Protein AF-A0A9J7EV57-F1 (afdb_monomer)

Secondary structure (DSSP, 8-state):
-------------------------------EESSTT---BTTT----EEPPP-TTTSHHHHHHHHHHHHHHH-TT----TTEEEEGGGSTTSS--SSTTSGGGS--PPPPPSSS---EEEEEETTTTEEEEEE--

Structure (mmCIF, N/CA/C/O backbone):
data_AF-A0A9J7EV57-F1
#
_entry.id   AF-A0A9J7EV57-F1
#
loop_
_atom_site.group_PDB
_atom_site.id
_atom_site.type_symbol
_atom_site.label_atom_id
_atom_site.label_alt_id
_atom_site.label_comp_id
_atom_site.label_asym_id
_atom_site.label_entity_id
_atom_site.label_seq_id
_atom_site.pdbx_PDB_ins_code
_atom_site.Cartn_x
_atom_site.Cartn_y
_atom_site.Cartn_z
_atom_site.occupancy
_atom_site.B_iso_or_equiv
_atom_site.auth_seq_id
_atom_site.auth_comp_id
_atom_site.auth_asym_id
_atom_site.auth_atom_id
_atom_site.pdbx_PDB_model_num
ATOM 1 N N . MET A 1 1 ? 11.103 38.550 50.008 1.00 39.66 1 MET A N 1
ATOM 2 C CA . MET A 1 1 ? 10.654 38.013 48.705 1.00 39.66 1 MET A CA 1
ATOM 3 C C . MET A 1 1 ? 11.639 36.935 48.278 1.00 39.66 1 MET A C 1
ATOM 5 O O . MET A 1 1 ? 12.836 37.160 48.377 1.00 39.66 1 MET A O 1
ATOM 9 N N . LYS A 1 2 ? 11.129 35.750 47.922 1.00 35.19 2 LYS A N 1
ATOM 10 C CA . LYS A 1 2 ? 11.888 34.605 47.380 1.00 35.19 2 LYS A CA 1
ATOM 11 C C . LYS A 1 2 ? 12.392 35.003 45.978 1.00 35.19 2 LYS A C 1
ATOM 13 O O . LYS A 1 2 ? 11.735 35.806 45.328 1.00 35.19 2 LYS A O 1
ATOM 18 N N . ILE A 1 3 ? 13.543 34.546 45.495 1.00 33.28 3 ILE A N 1
ATOM 19 C CA . ILE A 1 3 ? 13.687 33.265 44.789 1.00 33.28 3 ILE A CA 1
ATOM 20 C C . ILE A 1 3 ? 15.186 32.917 44.736 1.00 33.28 3 ILE A C 1
ATOM 22 O O . ILE A 1 3 ? 15.982 33.637 44.141 1.00 33.28 3 ILE A O 1
ATOM 26 N N . THR A 1 4 ? 15.560 31.788 45.333 1.00 36.38 4 THR A N 1
ATOM 27 C CA . THR A 1 4 ? 16.830 31.090 45.110 1.00 36.38 4 THR A CA 1
ATOM 28 C C . THR A 1 4 ? 16.671 30.174 43.897 1.00 36.38 4 THR A C 1
ATOM 30 O O . THR A 1 4 ? 15.813 29.294 43.900 1.00 36.38 4 THR A O 1
ATOM 33 N N . GLN A 1 5 ? 17.487 30.361 42.857 1.00 41.47 5 GLN A N 1
ATOM 34 C CA . GLN A 1 5 ? 17.562 29.433 41.724 1.00 41.47 5 GLN A CA 1
ATOM 35 C C . GLN A 1 5 ? 18.800 28.553 41.876 1.00 41.47 5 GLN A C 1
ATOM 37 O O . GLN A 1 5 ? 19.922 28.960 41.589 1.00 41.47 5 GLN A O 1
ATOM 42 N N . THR A 1 6 ? 18.594 27.332 42.361 1.00 37.62 6 THR A N 1
ATOM 43 C CA . THR A 1 6 ? 19.612 26.281 42.360 1.00 37.62 6 THR A CA 1
ATOM 44 C C . THR A 1 6 ? 19.454 25.479 41.071 1.00 37.62 6 THR A C 1
ATOM 46 O O . THR A 1 6 ? 18.519 24.687 40.944 1.00 37.62 6 THR A O 1
ATOM 49 N N . LEU A 1 7 ? 20.350 25.678 40.103 1.00 43.91 7 LEU A N 1
ATOM 50 C CA . LEU A 1 7 ? 20.439 24.804 38.934 1.00 43.91 7 LEU A CA 1
ATOM 51 C C . LEU A 1 7 ? 21.080 23.483 39.370 1.00 43.91 7 LEU A C 1
ATOM 53 O O . LEU A 1 7 ? 22.257 23.417 39.718 1.00 43.91 7 LEU A O 1
ATOM 57 N N . LYS A 1 8 ? 20.261 22.431 39.419 1.00 43.25 8 LYS A N 1
ATOM 58 C CA . LYS A 1 8 ? 20.688 21.076 39.763 1.00 43.25 8 LYS A CA 1
ATOM 59 C C . LYS A 1 8 ? 21.400 20.452 38.566 1.00 43.25 8 LYS A C 1
ATOM 61 O O . LYS A 1 8 ? 20.792 20.194 37.530 1.00 43.25 8 LYS A O 1
ATOM 66 N N . ASN A 1 9 ? 22.687 20.189 38.759 1.00 39.84 9 ASN A N 1
ATOM 67 C CA . ASN A 1 9 ? 23.516 19.341 37.914 1.00 39.84 9 ASN A CA 1
ATOM 68 C C . ASN A 1 9 ? 22.894 17.942 37.799 1.00 39.84 9 ASN A C 1
ATOM 70 O O . ASN A 1 9 ? 22.858 17.195 38.776 1.00 39.84 9 ASN A O 1
ATOM 74 N N . PHE A 1 10 ? 22.447 17.567 36.602 1.00 44.97 10 PHE A N 1
ATOM 75 C CA . PHE A 1 10 ? 22.071 16.189 36.298 1.00 44.97 10 PHE A CA 1
ATOM 76 C C . PHE A 1 10 ? 23.260 15.462 35.676 1.00 44.97 10 PHE A C 1
ATOM 78 O O . PHE A 1 10 ? 23.619 15.676 34.518 1.00 44.97 10 PHE A O 1
ATOM 85 N N . ASN A 1 11 ? 23.886 14.604 36.479 1.00 47.31 11 ASN A N 1
ATOM 86 C CA . ASN A 1 11 ? 24.989 13.755 36.057 1.00 47.31 11 ASN A CA 1
ATOM 87 C C . ASN A 1 11 ? 24.433 12.465 35.427 1.00 47.31 11 ASN A C 1
ATOM 89 O O . ASN A 1 11 ? 23.676 11.720 36.054 1.00 47.31 11 ASN A O 1
ATOM 93 N N . LYS A 1 12 ? 24.774 12.236 34.154 1.00 50.81 12 LYS A N 1
ATOM 94 C CA . LYS A 1 12 ? 24.385 11.062 33.362 1.00 50.81 12 LYS A CA 1
ATOM 95 C C . LYS A 1 12 ? 25.070 9.804 33.910 1.00 50.81 12 LYS A C 1
ATOM 97 O O . LYS A 1 12 ? 26.274 9.811 34.128 1.00 50.81 12 LYS A O 1
ATOM 102 N N . LYS A 1 13 ? 24.310 8.701 33.938 1.00 45.75 13 LYS A N 1
ATOM 103 C CA . LYS A 1 13 ? 24.707 7.302 34.218 1.00 45.75 13 LYS A CA 1
ATOM 104 C C . LYS A 1 13 ? 24.802 6.924 35.699 1.00 45.75 13 LYS A C 1
ATOM 106 O O . LYS A 1 13 ? 25.889 6.992 36.253 1.00 45.75 13 LYS A O 1
ATOM 111 N N . ARG A 1 14 ? 23.723 6.358 36.269 1.00 47.12 14 ARG A N 1
ATOM 112 C CA . ARG A 1 14 ? 23.797 5.187 37.178 1.00 47.12 14 ARG A CA 1
ATOM 113 C C . ARG A 1 14 ? 22.418 4.655 37.592 1.00 47.12 14 ARG A C 1
ATOM 115 O O . ARG A 1 14 ? 21.999 4.897 38.710 1.00 47.12 14 ARG A O 1
ATOM 122 N N . VAL A 1 15 ? 21.748 3.856 36.764 1.0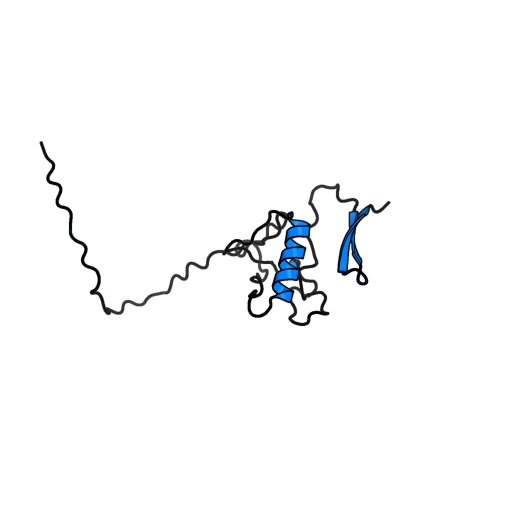0 41.22 15 VAL A N 1
ATOM 123 C CA . VAL A 1 15 ? 20.811 2.852 37.306 1.00 41.22 15 VAL A CA 1
ATOM 124 C C . VAL A 1 15 ? 20.895 1.599 36.440 1.00 41.22 15 VAL A C 1
ATOM 126 O O . VAL A 1 15 ? 20.246 1.486 35.408 1.00 41.22 15 VAL A O 1
ATOM 129 N N . ARG A 1 16 ? 21.766 0.667 36.842 1.00 41.62 16 ARG A N 1
ATOM 130 C CA . ARG A 1 16 ? 21.626 -0.744 36.484 1.00 41.62 16 ARG A CA 1
ATOM 131 C C . ARG A 1 16 ? 20.730 -1.371 37.551 1.00 41.62 16 ARG A C 1
ATOM 133 O O . ARG A 1 16 ? 21.129 -1.425 38.706 1.00 41.62 16 ARG A O 1
ATOM 140 N N . GLN A 1 17 ? 19.577 -1.857 37.104 1.00 50.47 17 GLN A N 1
ATOM 141 C CA . GLN A 1 17 ? 18.956 -3.102 37.551 1.00 50.47 17 GLN A CA 1
ATOM 142 C C . GLN A 1 17 ? 18.400 -3.162 38.982 1.00 50.47 17 GLN A C 1
ATOM 144 O O . GLN A 1 17 ? 19.053 -3.630 39.909 1.00 50.47 17 GLN A O 1
ATOM 149 N N . LEU A 1 18 ? 17.107 -2.856 39.094 1.00 47.66 18 LEU A N 1
ATOM 150 C CA . LEU A 1 18 ? 16.195 -3.595 39.965 1.00 47.66 18 LEU A CA 1
ATOM 151 C C . LEU A 1 18 ? 15.037 -4.083 39.089 1.00 47.66 18 LEU A C 1
ATOM 153 O O . LEU A 1 18 ? 14.357 -3.285 38.453 1.00 47.66 18 LEU A O 1
ATOM 157 N N . ARG A 1 19 ? 14.899 -5.410 38.994 1.00 56.50 19 ARG A N 1
ATOM 158 C CA . ARG A 1 19 ? 13.826 -6.103 38.275 1.00 56.50 19 ARG A CA 1
ATOM 159 C C . ARG A 1 19 ? 12.497 -5.801 38.967 1.00 56.50 19 ARG A C 1
ATOM 161 O O . ARG A 1 19 ? 12.253 -6.310 40.056 1.00 56.50 19 ARG A O 1
ATOM 168 N N . LEU A 1 20 ? 11.655 -5.018 38.311 1.00 44.72 20 LEU A N 1
ATOM 169 C CA . LEU A 1 20 ? 10.204 -5.092 38.435 1.00 44.72 20 LEU A CA 1
ATOM 170 C C . LEU A 1 20 ? 9.715 -5.651 37.101 1.00 44.72 20 LEU A C 1
ATOM 172 O O . LEU A 1 20 ? 10.300 -5.350 36.064 1.00 44.72 20 LEU A O 1
ATOM 176 N N . SER A 1 21 ? 8.738 -6.546 37.147 1.00 47.88 21 SER A N 1
ATOM 177 C CA . SER A 1 21 ? 8.087 -7.129 35.978 1.00 47.88 21 SER A CA 1
ATOM 178 C C . SER A 1 21 ? 7.575 -6.015 35.066 1.00 47.88 21 SER A C 1
ATOM 180 O O . SER A 1 21 ? 6.522 -5.436 35.314 1.00 47.88 21 SER A O 1
ATOM 182 N N . GLU A 1 22 ? 8.364 -5.692 34.043 1.00 54.97 22 GLU A N 1
ATOM 183 C CA . GLU A 1 22 ? 7.961 -4.878 32.907 1.00 54.97 22 GLU A CA 1
ATOM 184 C C . GLU A 1 22 ? 6.932 -5.700 32.132 1.00 54.97 22 GLU A C 1
ATOM 186 O O . GLU A 1 22 ? 7.263 -6.463 31.224 1.00 54.97 22 GLU A O 1
ATOM 191 N N . GLU A 1 23 ? 5.665 -5.583 32.521 1.00 53.12 23 GLU A N 1
ATOM 192 C CA . GLU A 1 23 ? 4.589 -5.723 31.552 1.00 53.12 23 GLU A CA 1
ATOM 193 C C . GLU A 1 23 ? 4.884 -4.672 30.489 1.00 53.12 23 GLU A C 1
ATOM 195 O O . GLU A 1 23 ? 4.749 -3.469 30.710 1.00 53.12 23 GLU A O 1
ATOM 200 N N . SER A 1 24 ? 5.454 -5.126 29.374 1.00 42.69 24 SER A N 1
ATOM 201 C CA . SER A 1 24 ? 5.769 -4.259 28.261 1.00 42.69 24 SER A CA 1
ATOM 202 C C . SER A 1 24 ? 4.443 -3.749 27.715 1.00 42.69 24 SER A C 1
ATOM 204 O O . SER A 1 24 ? 3.826 -4.391 26.860 1.00 42.69 24 SER A O 1
ATOM 206 N N . GLU A 1 25 ? 4.009 -2.584 28.184 1.00 55.22 25 GLU A N 1
ATOM 207 C CA . GLU A 1 25 ? 3.125 -1.707 27.433 1.00 55.22 25 GLU A CA 1
ATOM 208 C C . GLU A 1 25 ? 3.895 -1.295 26.175 1.00 55.22 25 GLU A C 1
ATOM 210 O O . GLU A 1 25 ? 4.447 -0.203 26.037 1.00 55.22 25 GLU A O 1
ATOM 215 N N . THR A 1 26 ? 3.985 -2.237 25.235 1.00 46.28 26 THR A N 1
ATOM 216 C CA . THR A 1 26 ? 4.144 -1.915 23.833 1.00 46.28 26 THR A CA 1
ATOM 217 C C . THR A 1 26 ? 2.961 -1.018 23.531 1.00 46.28 26 THR A C 1
ATOM 219 O O . THR A 1 26 ? 1.833 -1.483 23.406 1.00 46.28 26 THR A O 1
ATOM 222 N N . THR A 1 27 ? 3.191 0.290 23.503 1.00 49.09 27 THR A N 1
ATOM 223 C CA . THR A 1 27 ? 2.258 1.236 22.905 1.00 49.09 27 THR A CA 1
ATOM 224 C C . THR A 1 27 ? 2.201 0.849 21.434 1.00 49.09 27 THR A C 1
ATOM 226 O O . THR A 1 27 ? 2.998 1.297 20.612 1.00 49.09 27 THR A O 1
ATOM 229 N N . GLN A 1 28 ? 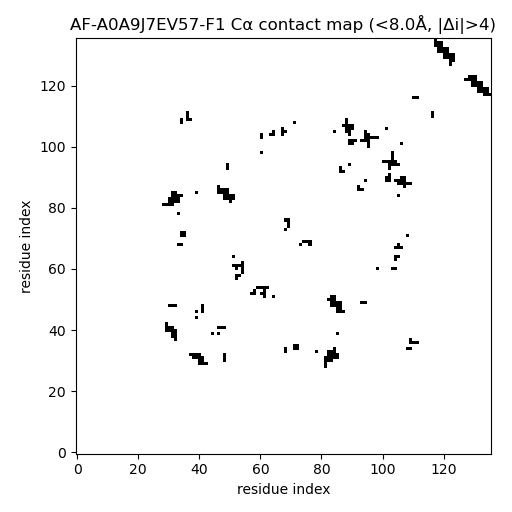1.344 -0.125 21.124 1.00 58.84 28 GLN A N 1
ATOM 230 C CA . GLN A 1 28 ? 1.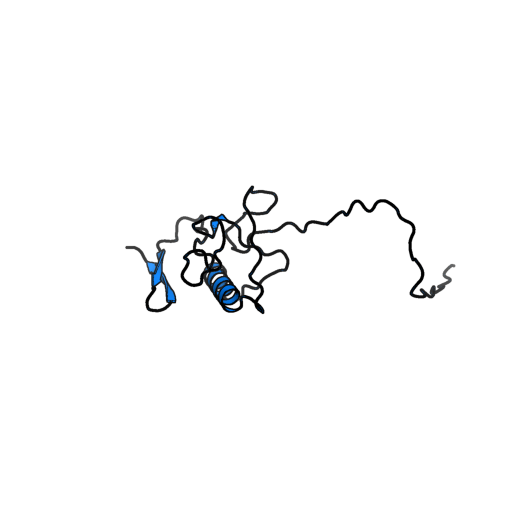073 -0.569 19.773 1.00 58.84 28 GLN A CA 1
ATOM 231 C C . GLN A 1 28 ? 0.462 0.636 19.081 1.00 58.84 28 GLN A C 1
ATOM 233 O O . GLN A 1 28 ? -0.696 0.975 19.292 1.00 58.84 28 GLN A O 1
ATOM 238 N N . GLN A 1 29 ? 1.296 1.363 18.344 1.00 66.88 29 GLN A N 1
ATOM 239 C CA . GLN A 1 29 ? 0.856 2.540 17.628 1.00 66.88 29 GLN A CA 1
ATOM 240 C C . GLN A 1 29 ? -0.139 2.080 16.560 1.00 66.88 29 GLN A C 1
ATOM 242 O O . GLN A 1 29 ? 0.245 1.387 15.610 1.00 66.88 29 GLN A O 1
ATOM 247 N N . GLU A 1 30 ? -1.409 2.423 16.774 1.00 85.12 30 GLU A N 1
ATOM 248 C CA . GLU A 1 30 ? -2.535 1.972 15.960 1.00 85.12 30 GLU A CA 1
ATOM 249 C C . GLU A 1 30 ? -2.272 2.261 14.481 1.00 85.12 30 GLU A C 1
ATOM 251 O O . GLU A 1 30 ? -1.959 3.388 14.084 1.00 85.12 30 GLU A O 1
ATOM 256 N N . GLN A 1 31 ? -2.349 1.216 13.657 1.00 90.25 31 GLN A N 1
ATOM 257 C CA . GLN A 1 31 ? -2.159 1.349 12.217 1.00 90.25 31 GLN A CA 1
ATOM 258 C C . GLN A 1 31 ? -3.432 1.918 11.577 1.00 90.25 31 GLN A C 1
ATOM 260 O O . GLN A 1 31 ? -4.548 1.508 11.908 1.00 90.25 31 GLN A O 1
ATOM 265 N N . SER A 1 32 ? -3.263 2.820 10.611 1.00 92.19 32 SER A N 1
ATOM 266 C CA . SER A 1 32 ? -4.354 3.296 9.759 1.00 92.19 32 SER A CA 1
ATOM 267 C C . SER A 1 32 ? -4.032 3.077 8.289 1.00 92.19 32 SER A C 1
ATOM 269 O O . SER A 1 32 ? -2.864 3.118 7.874 1.00 92.19 32 SER A O 1
ATOM 271 N N . CYS A 1 33 ? -5.074 2.836 7.488 1.00 94.12 33 CYS A N 1
ATOM 272 C CA . CYS A 1 33 ? -4.888 2.698 6.058 1.00 94.12 33 CYS A CA 1
ATOM 273 C C . CYS A 1 33 ? -4.393 4.017 5.450 1.00 94.12 33 CYS A C 1
ATOM 275 O O . CYS A 1 33 ? -4.850 5.104 5.801 1.00 94.12 33 CYS A O 1
ATOM 277 N N . CYS A 1 34 ? -3.421 3.933 4.545 1.00 93.44 34 CYS A N 1
ATOM 278 C CA . CYS A 1 34 ? -2.832 5.107 3.923 1.00 93.44 34 CYS A CA 1
ATOM 279 C C . CYS A 1 34 ? -3.643 5.684 2.760 1.00 93.44 34 CYS A C 1
ATOM 281 O O . CYS A 1 34 ? -3.333 6.799 2.342 1.00 93.44 34 CYS A O 1
ATOM 283 N N . PHE A 1 35 ? -4.627 4.964 2.216 1.00 91.62 35 PHE A N 1
ATOM 284 C CA . PHE A 1 35 ? -5.499 5.464 1.149 1.00 91.62 35 PHE A CA 1
ATOM 285 C C . PHE A 1 35 ? -6.503 6.477 1.710 1.00 91.62 35 PHE A C 1
ATOM 287 O O . PHE A 1 35 ? -7.206 6.173 2.666 1.00 91.62 35 PHE A O 1
ATOM 294 N N . VAL A 1 36 ? -6.580 7.676 1.120 1.00 86.38 36 VAL A N 1
ATOM 295 C CA . VAL A 1 36 ? -7.322 8.829 1.684 1.00 86.38 36 VAL A CA 1
ATOM 296 C C . VAL A 1 36 ? -8.816 8.549 1.878 1.00 86.38 36 VAL A C 1
ATOM 298 O O . VAL A 1 36 ? -9.401 9.036 2.841 1.00 86.38 36 VAL A O 1
ATOM 301 N N . PHE A 1 37 ? -9.423 7.739 1.010 1.00 85.31 37 PHE A N 1
ATOM 302 C CA . PHE A 1 37 ? -10.839 7.362 1.100 1.00 85.31 37 PHE A CA 1
ATOM 303 C C . PHE A 1 37 ? -11.073 5.999 1.762 1.00 85.31 37 PHE A C 1
ATOM 305 O O . PHE A 1 37 ? -12.195 5.503 1.776 1.00 85.31 37 PHE A O 1
ATOM 312 N N . CYS A 1 38 ? -10.027 5.387 2.318 1.00 90.06 38 CYS A N 1
ATOM 313 C CA . CYS A 1 38 ? -10.144 4.176 3.116 1.00 90.06 38 CYS A CA 1
ATOM 314 C C . CYS A 1 38 ? -10.151 4.551 4.599 1.00 90.06 38 CYS A C 1
ATOM 316 O O . CYS A 1 38 ? -9.159 5.036 5.139 1.00 90.06 38 CYS A O 1
ATOM 318 N N . THR A 1 39 ? -11.276 4.316 5.268 1.00 89.00 39 THR A N 1
ATOM 319 C CA . THR A 1 39 ? -11.453 4.627 6.692 1.00 89.00 39 THR A CA 1
ATOM 320 C C . THR A 1 39 ? -11.005 3.495 7.616 1.00 89.00 39 THR A C 1
ATOM 322 O O . THR A 1 39 ? -11.193 3.601 8.825 1.00 89.00 39 THR A O 1
ATOM 325 N N . ASN A 1 40 ? -10.428 2.415 7.079 1.00 92.88 40 ASN A N 1
ATOM 326 C CA . ASN A 1 40 ? -10.025 1.249 7.860 1.00 92.88 40 ASN A CA 1
ATOM 327 C C . ASN A 1 40 ? -8.833 1.577 8.771 1.00 92.88 40 ASN A C 1
ATOM 329 O O . ASN A 1 40 ? -7.785 2.072 8.339 1.00 92.88 40 ASN A O 1
ATOM 333 N N . THR A 1 41 ? -8.988 1.242 10.042 1.00 91.38 41 THR A N 1
ATOM 334 C CA . THR A 1 41 ? -7.987 1.316 11.101 1.00 91.38 41 THR A CA 1
ATOM 335 C C . THR A 1 41 ? -7.917 -0.025 11.817 1.00 91.38 41 THR A C 1
ATOM 337 O O . THR A 1 41 ? -8.839 -0.841 11.755 1.00 91.38 41 THR A O 1
ATOM 340 N N . GLN A 1 42 ? -6.822 -0.251 12.536 1.00 89.56 42 GLN A N 1
ATOM 341 C CA . GLN A 1 42 ? -6.657 -1.449 13.358 1.00 89.56 42 GLN A CA 1
ATOM 342 C C . GLN A 1 42 ? -7.720 -1.567 14.467 1.00 89.56 42 GLN A C 1
ATOM 344 O O . GLN A 1 42 ? -7.951 -2.651 14.987 1.00 89.56 42 GLN A O 1
ATOM 349 N N . THR A 1 43 ? -8.361 -0.455 14.832 1.00 89.69 43 THR A N 1
ATOM 350 C CA . THR A 1 43 ? -9.382 -0.386 15.884 1.00 89.69 43 THR A CA 1
ATOM 351 C C . THR A 1 43 ? -10.811 -0.554 15.380 1.00 89.69 43 THR A C 1
ATOM 353 O O . THR A 1 43 ? -11.682 -0.888 16.177 1.00 89.69 43 THR A O 1
ATOM 356 N N . ASN A 1 44 ? -11.079 -0.322 14.090 1.00 90.88 44 ASN A N 1
ATOM 357 C CA . ASN A 1 44 ? -12.434 -0.378 13.530 1.00 90.88 44 ASN A CA 1
ATOM 358 C C . ASN A 1 44 ? -12.657 -1.525 12.533 1.00 90.88 44 ASN A C 1
ATOM 360 O O . ASN A 1 44 ? -13.756 -1.642 11.993 1.00 90.88 44 ASN A O 1
ATOM 364 N N . SER A 1 45 ? -11.633 -2.341 12.267 1.00 90.12 45 SER A N 1
ATOM 365 C CA . SER A 1 45 ? -11.692 -3.427 11.291 1.00 90.12 45 SER A CA 1
ATOM 366 C C . SER A 1 45 ? -10.865 -4.633 11.736 1.00 90.12 45 SER A C 1
ATOM 368 O O . SER A 1 45 ? -9.781 -4.477 12.294 1.00 90.12 45 SER A O 1
ATOM 370 N N . ASP A 1 46 ? -11.334 -5.837 11.402 1.00 92.81 46 ASP A N 1
ATOM 371 C CA . ASP A 1 46 ? -10.606 -7.100 11.622 1.00 92.81 46 ASP A CA 1
ATOM 372 C C . ASP A 1 46 ? -9.593 -7.401 10.496 1.00 92.81 46 ASP A C 1
ATOM 374 O O . ASP A 1 46 ? -9.127 -8.530 10.312 1.00 92.81 46 ASP A O 1
ATOM 378 N N . LEU A 1 47 ? -9.266 -6.390 9.688 1.00 94.31 47 LEU A N 1
ATOM 379 C CA . LEU A 1 47 ? -8.387 -6.525 8.536 1.00 94.31 47 LEU A CA 1
ATOM 380 C C . LEU A 1 47 ? -6.921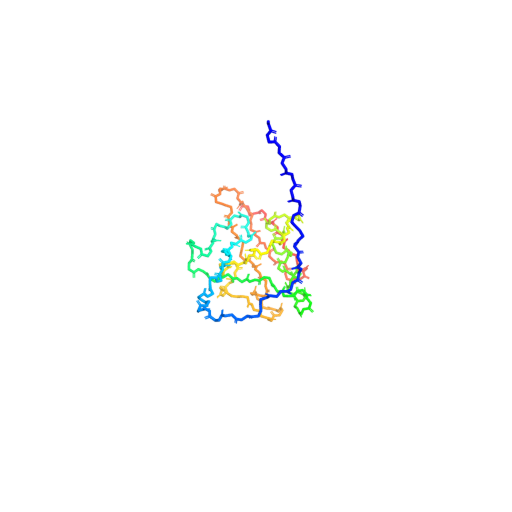 -6.580 8.959 1.00 94.31 47 LEU A C 1
ATOM 382 O O . LEU A 1 47 ? -6.477 -5.947 9.917 1.00 94.31 47 LEU A O 1
ATOM 386 N N . LYS A 1 48 ? -6.118 -7.287 8.162 1.00 95.62 48 LYS A N 1
ATOM 387 C CA . LYS A 1 48 ? -4.661 -7.224 8.288 1.00 95.62 48 LYS A CA 1
ATOM 388 C C . LYS A 1 48 ? -4.148 -5.913 7.703 1.00 95.62 48 LYS A C 1
ATOM 390 O O . LYS A 1 48 ? -4.591 -5.479 6.641 1.00 95.62 48 LYS A O 1
ATOM 395 N N . PHE A 1 49 ? -3.171 -5.322 8.381 1.00 95.25 49 PHE A N 1
ATOM 396 C CA . PHE A 1 49 ? -2.473 -4.121 7.936 1.00 95.25 49 PHE A CA 1
ATOM 397 C C . PHE A 1 49 ? -1.033 -4.475 7.580 1.00 95.25 49 PHE A C 1
ATOM 399 O O . PHE A 1 49 ? -0.270 -4.977 8.407 1.00 95.25 49 PHE A O 1
ATOM 406 N N . TYR A 1 50 ? -0.664 -4.208 6.334 1.00 95.56 50 TYR A N 1
ATOM 407 C CA . TYR A 1 50 ? 0.648 -4.501 5.785 1.00 95.56 50 TYR A CA 1
ATOM 408 C C . TYR A 1 50 ? 1.495 -3.236 5.755 1.00 95.56 50 TYR A C 1
ATOM 410 O O . TYR A 1 50 ? 1.104 -2.203 5.202 1.00 95.56 50 TYR A O 1
ATOM 418 N N . LYS A 1 51 ? 2.678 -3.322 6.363 1.00 93.75 51 LYS A N 1
ATOM 419 C CA . LYS A 1 51 ? 3.679 -2.260 6.289 1.00 93.75 51 LYS A CA 1
ATOM 420 C C . LYS A 1 51 ? 4.265 -2.203 4.887 1.00 93.75 51 LYS A C 1
ATOM 422 O O . LYS A 1 51 ? 4.301 -3.204 4.175 1.00 93.75 51 LYS A O 1
ATOM 427 N N . PHE A 1 52 ? 4.761 -1.027 4.530 1.00 93.38 52 PHE A N 1
ATOM 428 C CA . PHE A 1 52 ? 5.491 -0.855 3.284 1.00 93.38 52 PHE A CA 1
ATOM 429 C C . PHE A 1 52 ? 6.699 -1.799 3.201 1.00 93.38 52 PHE A C 1
ATOM 431 O O . PHE A 1 52 ? 7.369 -2.005 4.222 1.00 93.38 52 PHE A O 1
ATOM 438 N N . PRO A 1 53 ? 7.008 -2.313 1.996 1.00 93.56 53 PRO A N 1
ATOM 439 C CA . PRO A 1 53 ? 8.232 -3.060 1.750 1.00 93.56 53 PRO A CA 1
ATOM 440 C C . PRO A 1 53 ? 9.472 -2.239 2.122 1.00 93.56 53 PRO A C 1
ATOM 442 O O . PRO A 1 53 ? 9.490 -1.010 1.997 1.00 93.56 53 PRO A O 1
ATOM 445 N N . ASP A 1 54 ? 10.523 -2.918 2.580 1.00 90.69 54 ASP A N 1
ATOM 446 C CA . ASP A 1 54 ? 11.794 -2.268 2.895 1.00 90.69 54 ASP A CA 1
ATOM 447 C C . ASP A 1 54 ? 12.464 -1.840 1.588 1.00 90.69 54 ASP A C 1
ATOM 449 O O . ASP A 1 54 ? 12.921 -2.682 0.821 1.00 90.69 54 ASP A O 1
ATOM 453 N N . GLY A 1 55 ? 12.569 -0.533 1.340 1.00 88.50 55 GLY A N 1
ATOM 454 C CA . GLY A 1 55 ? 13.148 -0.008 0.102 1.00 88.50 55 GLY A CA 1
ATOM 455 C C . GLY A 1 55 ? 14.593 -0.447 -0.176 1.00 88.50 55 GLY A C 1
ATOM 456 O O . GLY A 1 55 ? 15.034 -0.354 -1.317 1.00 88.50 55 GLY A O 1
ATOM 457 N N . LYS A 1 56 ? 15.338 -0.944 0.824 1.00 89.31 56 LYS A N 1
ATOM 458 C CA . LYS A 1 56 ? 16.690 -1.494 0.616 1.00 89.31 56 LYS A CA 1
ATOM 459 C C . LYS A 1 56 ? 16.686 -2.944 0.139 1.00 89.31 56 LYS A C 1
ATOM 461 O O . LYS A 1 56 ? 17.631 -3.350 -0.528 1.00 89.31 56 LYS A O 1
ATOM 466 N N . LYS A 1 57 ? 15.681 -3.727 0.533 1.00 90.00 57 LYS A N 1
ATOM 467 C CA . LYS A 1 57 ? 15.585 -5.164 0.222 1.00 90.00 57 LYS A CA 1
ATOM 468 C C . LYS A 1 57 ? 14.653 -5.419 -0.954 1.00 90.00 57 LYS A C 1
ATOM 470 O O . LYS A 1 57 ? 14.987 -6.183 -1.847 1.00 90.00 57 LYS A O 1
ATOM 475 N N . ASP A 1 58 ? 13.533 -4.709 -0.964 1.00 91.00 58 ASP A N 1
ATOM 476 C CA . ASP A 1 58 ? 12.397 -4.888 -1.859 1.00 91.00 58 ASP A CA 1
ATOM 477 C C . ASP A 1 58 ? 12.109 -3.572 -2.606 1.00 91.00 58 ASP A C 1
ATOM 479 O O . ASP A 1 58 ? 10.972 -3.103 -2.679 1.00 91.00 58 ASP A O 1
ATOM 483 N N . GLY A 1 59 ? 13.163 -2.931 -3.128 1.00 93.56 59 GLY A N 1
ATOM 484 C CA . GLY A 1 59 ? 13.103 -1.584 -3.715 1.00 93.56 59 GLY A CA 1
ATO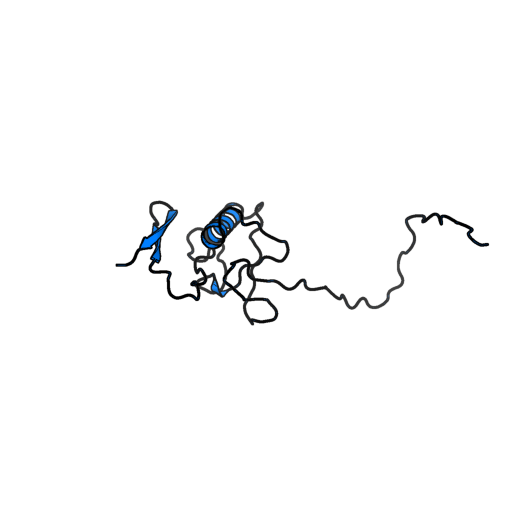M 485 C C . GLY A 1 59 ? 12.091 -1.443 -4.857 1.00 93.56 59 GLY A C 1
ATOM 486 O O . GLY A 1 59 ? 11.347 -0.459 -4.909 1.00 93.56 59 GLY A O 1
ATOM 487 N N . ASP A 1 60 ? 11.993 -2.454 -5.719 1.00 95.38 60 ASP A N 1
ATOM 488 C CA . ASP A 1 60 ? 11.023 -2.480 -6.818 1.00 95.38 60 ASP A CA 1
ATOM 489 C C . ASP A 1 60 ? 9.583 -2.538 -6.296 1.00 95.38 60 ASP A C 1
ATOM 491 O O . ASP A 1 60 ? 8.707 -1.810 -6.772 1.00 95.38 60 ASP A O 1
ATOM 495 N N . GLN A 1 61 ? 9.337 -3.359 -5.271 1.00 95.56 61 GLN A N 1
ATOM 496 C CA . GLN A 1 61 ? 8.021 -3.487 -4.657 1.00 95.56 61 GLN A CA 1
ATOM 497 C C . GLN A 1 61 ? 7.622 -2.191 -3.953 1.00 95.56 61 GLN A C 1
ATOM 499 O O . GLN A 1 61 ? 6.524 -1.679 -4.174 1.00 95.56 61 GLN A O 1
ATOM 504 N N . ALA A 1 62 ? 8.536 -1.622 -3.164 1.00 94.75 62 ALA A N 1
ATOM 505 C CA . ALA A 1 62 ? 8.337 -0.348 -2.484 1.00 94.75 62 ALA A CA 1
ATOM 506 C C . ALA A 1 62 ? 8.006 0.775 -3.480 1.00 94.75 62 ALA A C 1
ATOM 508 O O . ALA A 1 62 ? 7.094 1.569 -3.241 1.00 94.75 62 ALA A O 1
ATOM 509 N N . THR A 1 63 ? 8.696 0.803 -4.624 1.00 94.38 63 THR A N 1
ATOM 510 C CA . THR A 1 63 ? 8.448 1.775 -5.697 1.00 94.38 63 THR A CA 1
ATOM 511 C C . THR A 1 63 ? 7.051 1.603 -6.288 1.00 94.38 63 THR A C 1
ATOM 513 O O . THR A 1 63 ? 6.306 2.580 -6.378 1.00 94.38 63 THR A O 1
ATOM 516 N N . LYS A 1 64 ? 6.640 0.373 -6.627 1.00 95.31 64 LYS A N 1
ATOM 517 C CA . LYS A 1 64 ? 5.292 0.121 -7.166 1.00 95.31 64 LYS A CA 1
ATOM 518 C C . LYS A 1 64 ? 4.186 0.462 -6.164 1.00 95.31 64 LYS A C 1
ATOM 520 O O . LYS A 1 64 ? 3.183 1.052 -6.556 1.00 95.31 64 LYS A O 1
ATOM 525 N N . TRP A 1 65 ? 4.373 0.164 -4.876 1.0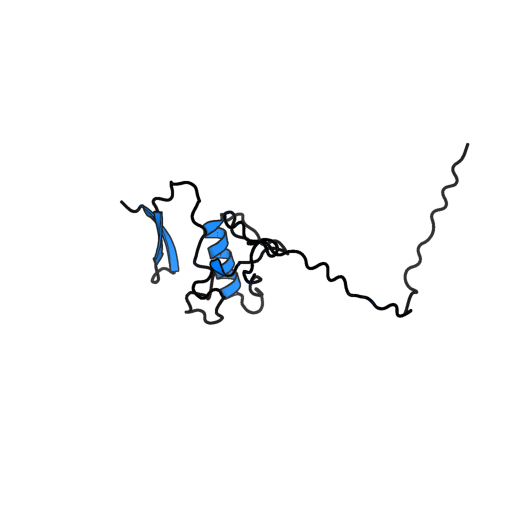0 95.31 65 TRP A N 1
ATOM 526 C CA . TRP A 1 65 ? 3.423 0.554 -3.826 1.00 95.31 65 TRP A CA 1
ATOM 527 C C . TRP A 1 65 ? 3.292 2.069 -3.717 1.00 95.31 65 TRP A C 1
ATOM 529 O O . TRP A 1 65 ? 2.180 2.593 -3.679 1.00 95.31 65 TRP A O 1
ATOM 539 N N . LEU A 1 66 ? 4.422 2.782 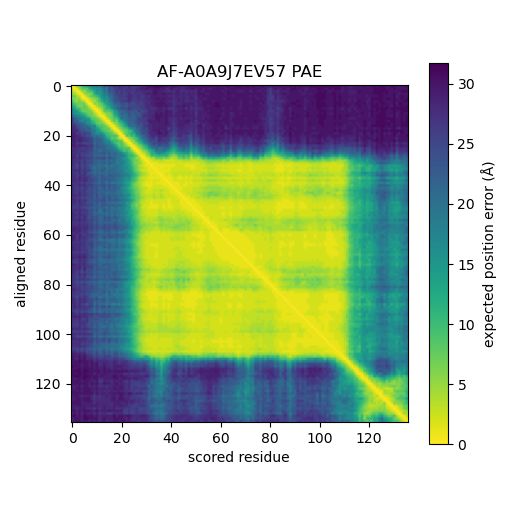-3.703 1.00 93.12 66 LEU A N 1
ATOM 540 C CA . LEU A 1 66 ? 4.424 4.239 -3.666 1.00 93.12 66 LEU A CA 1
ATOM 541 C C . LEU A 1 66 ? 3.687 4.823 -4.879 1.00 93.12 66 LEU A C 1
ATOM 543 O O . LEU A 1 66 ? 2.860 5.716 -4.705 1.00 93.12 66 LEU A O 1
ATOM 547 N N . MET A 1 67 ? 3.934 4.297 -6.083 1.00 92.19 67 MET A N 1
ATOM 548 C CA . MET A 1 67 ? 3.246 4.727 -7.305 1.00 92.19 67 MET A CA 1
ATOM 549 C C . MET A 1 67 ? 1.738 4.471 -7.250 1.00 92.19 67 MET A C 1
ATOM 551 O O . MET A 1 67 ? 0.962 5.357 -7.610 1.00 92.19 67 MET A O 1
ATOM 555 N N . ALA A 1 68 ? 1.308 3.301 -6.772 1.00 91.62 68 ALA A N 1
ATOM 556 C CA . ALA A 1 68 ? -0.109 2.979 -6.612 1.00 91.62 68 ALA A CA 1
ATOM 557 C C . ALA A 1 68 ? -0.796 3.955 -5.642 1.00 91.62 68 ALA A C 1
ATOM 559 O O . ALA A 1 68 ? -1.847 4.521 -5.939 1.00 91.62 68 ALA A O 1
ATOM 560 N N . ILE A 1 69 ? -0.156 4.237 -4.508 1.00 91.62 69 ILE A N 1
ATOM 561 C CA . ILE A 1 69 ? -0.709 5.133 -3.490 1.00 91.62 69 ILE A CA 1
ATOM 562 C C . ILE A 1 69 ? -0.710 6.584 -3.969 1.00 91.62 69 ILE A C 1
ATOM 564 O O . ILE A 1 69 ? -1.688 7.288 -3.753 1.00 91.62 69 ILE A O 1
ATOM 568 N N . GLN A 1 70 ? 0.333 7.041 -4.662 1.00 90.06 70 GLN A N 1
ATOM 569 C CA . GLN A 1 70 ? 0.361 8.380 -5.259 1.00 90.06 70 GLN A CA 1
ATOM 570 C C . GLN A 1 70 ? -0.642 8.539 -6.405 1.00 90.06 70 GLN A C 1
ATOM 572 O O . GLN A 1 70 ? -1.138 9.643 -6.621 1.00 90.06 70 GLN A O 1
ATOM 577 N N . THR A 1 71 ? -0.961 7.458 -7.120 1.00 87.50 71 THR A N 1
ATOM 578 C CA . THR A 1 71 ? -2.035 7.455 -8.123 1.00 87.50 71 THR A CA 1
ATOM 579 C C . THR A 1 71 ? -3.386 7.736 -7.468 1.00 87.50 71 THR A C 1
ATOM 581 O O . THR A 1 71 ? -4.145 8.550 -7.982 1.00 87.50 71 THR A O 1
ATOM 584 N N . ALA A 1 72 ? -3.661 7.133 -6.309 1.00 86.62 72 ALA A N 1
ATOM 585 C CA . ALA A 1 72 ? -4.928 7.316 -5.601 1.00 86.62 72 ALA A CA 1
ATOM 586 C C . ALA A 1 72 ? -4.990 8.596 -4.745 1.00 86.62 72 ALA A C 1
ATOM 588 O O . ALA A 1 72 ? -6.007 9.279 -4.714 1.00 86.62 72 ALA A O 1
ATOM 589 N N . ASN A 1 73 ? -3.906 8.936 -4.046 1.00 88.81 73 ASN A N 1
ATOM 590 C CA . ASN A 1 73 ? -3.871 10.023 -3.061 1.00 88.81 73 ASN A CA 1
ATOM 591 C C . ASN A 1 73 ? -3.274 11.334 -3.601 1.00 88.81 73 ASN A C 1
ATOM 593 O O . ASN A 1 73 ? -3.301 12.354 -2.909 1.00 88.81 73 ASN A O 1
ATOM 597 N N . GLY A 1 74 ? -2.673 11.304 -4.791 1.00 87.69 74 GLY A N 1
ATOM 598 C CA . GLY A 1 74 ? -1.917 12.409 -5.374 1.00 87.69 74 GLY A CA 1
ATOM 599 C C . GLY A 1 74 ? -0.401 12.318 -5.147 1.00 87.69 74 GLY A C 1
ATOM 600 O O . GLY A 1 74 ? 0.097 11.732 -4.182 1.00 87.69 74 GLY A O 1
ATOM 601 N N . ARG A 1 75 ? 0.365 12.958 -6.044 1.00 87.31 75 ARG A N 1
ATOM 602 C CA . ARG A 1 75 ? 1.844 12.895 -6.085 1.00 87.31 75 ARG A CA 1
ATOM 603 C C . ARG A 1 75 ? 2.546 13.482 -4.857 1.00 87.31 75 ARG A C 1
ATOM 605 O O . ARG A 1 75 ? 3.699 13.155 -4.601 1.00 87.31 75 ARG A O 1
ATOM 612 N N . TRP A 1 76 ? 1.880 14.355 -4.105 1.00 86.06 76 TRP A N 1
ATOM 613 C CA . TRP A 1 76 ? 2.429 14.959 -2.884 1.00 86.06 76 TRP A CA 1
ATOM 614 C C . TRP A 1 76 ? 2.376 14.022 -1.673 1.00 86.06 76 TRP A C 1
ATOM 616 O O . TRP A 1 76 ? 2.935 14.355 -0.624 1.00 86.06 76 TRP A O 1
ATOM 626 N N . TRP A 1 77 ? 1.693 12.879 -1.786 1.00 90.12 77 TRP A N 1
ATOM 627 C CA . TRP A 1 77 ? 1.566 11.937 -0.686 1.00 90.12 77 TRP A CA 1
ATOM 628 C C . TRP A 1 77 ? 2.932 11.377 -0.268 1.00 90.12 77 TRP A C 1
ATOM 630 O O . TRP A 1 77 ? 3.775 11.032 -1.102 1.00 90.12 77 TRP A O 1
ATOM 640 N N . ARG A 1 78 ? 3.136 11.274 1.051 1.00 86.19 78 ARG A N 1
ATOM 641 C CA . ARG A 1 78 ? 4.323 10.676 1.669 1.00 86.19 78 ARG A CA 1
ATOM 642 C C . ARG A 1 78 ? 3.922 9.731 2.791 1.00 86.19 78 ARG A C 1
ATOM 644 O O . ARG A 1 78 ? 2.975 10.000 3.531 1.00 86.19 78 ARG A O 1
ATOM 651 N N . GLN A 1 79 ? 4.713 8.679 2.953 1.00 84.38 79 GLN A N 1
ATOM 652 C CA . GLN A 1 79 ? 4.542 7.692 4.008 1.00 84.38 79 GLN A CA 1
ATOM 653 C C . GLN A 1 79 ? 4.750 8.314 5.396 1.00 84.38 79 GLN A C 1
ATOM 655 O O . GLN A 1 79 ? 5.714 9.047 5.624 1.00 84.38 79 GLN A O 1
ATOM 660 N N . ARG A 1 80 ? 3.854 7.998 6.337 1.00 85.44 80 ARG A N 1
ATOM 661 C CA . ARG A 1 80 ? 4.029 8.281 7.769 1.00 85.44 80 ARG A CA 1
ATOM 662 C C . ARG A 1 80 ? 4.401 6.990 8.514 1.00 85.44 80 ARG A C 1
ATOM 664 O O . ARG A 1 80 ? 4.092 5.910 8.016 1.00 85.44 80 ARG A O 1
ATOM 671 N N . PRO A 1 81 ? 5.003 7.061 9.716 1.00 82.69 81 PRO A N 1
ATOM 672 C CA . PRO A 1 81 ? 5.402 5.864 10.469 1.00 82.69 81 PRO A CA 1
ATOM 673 C C . PRO A 1 81 ? 4.262 4.870 10.751 1.00 82.69 81 PRO A C 1
ATOM 675 O O . PRO A 1 81 ? 4.484 3.665 10.760 1.00 82.69 81 PRO A O 1
ATOM 678 N N . GLN A 1 82 ? 3.042 5.379 10.940 1.00 84.50 82 GLN A N 1
ATOM 679 C CA . GLN A 1 82 ? 1.829 4.589 11.194 1.00 84.50 82 GLN A CA 1
ATOM 680 C C . GLN A 1 82 ? 1.042 4.221 9.923 1.00 84.50 82 GLN A C 1
ATOM 682 O O . GLN A 1 82 ? -0.015 3.602 10.010 1.00 84.50 82 GLN A O 1
ATOM 687 N N . SER A 1 83 ? 1.519 4.639 8.745 1.00 88.94 83 SER A N 1
ATOM 688 C CA . SER A 1 83 ? 0.852 4.355 7.474 1.00 88.94 83 SER A CA 1
ATOM 689 C C . SER A 1 83 ? 1.051 2.896 7.079 1.00 88.94 83 SER A C 1
ATOM 691 O O . SER A 1 83 ? 2.180 2.468 6.831 1.00 88.94 83 SER A O 1
ATOM 693 N N . ALA A 1 84 ? -0.057 2.176 6.939 1.00 94.56 84 ALA A N 1
ATOM 694 C CA . ALA A 1 84 ? -0.096 0.815 6.425 1.00 94.56 84 ALA A CA 1
ATOM 695 C C . ALA A 1 84 ? -1.138 0.686 5.308 1.00 94.56 84 ALA A C 1
ATOM 697 O O . ALA A 1 84 ? -1.996 1.548 5.128 1.00 94.56 84 ALA A O 1
ATOM 698 N N . VAL A 1 85 ? -1.074 -0.400 4.549 1.00 95.62 85 VAL A N 1
ATOM 699 C CA . VAL A 1 85 ? -2.091 -0.756 3.556 1.00 95.62 85 VAL A CA 1
ATOM 700 C C . VAL A 1 85 ? -2.946 -1.874 4.144 1.00 95.62 85 VAL A C 1
ATOM 702 O O . VAL A 1 85 ? -2.400 -2.882 4.587 1.00 95.62 85 VAL A O 1
ATOM 705 N N . CYS A 1 86 ? -4.269 -1.706 4.197 1.00 95.88 86 CYS A N 1
ATOM 706 C CA . CYS A 1 86 ? -5.148 -2.770 4.682 1.00 95.88 86 CYS A CA 1
ATOM 707 C C . CYS A 1 86 ? -5.343 -3.862 3.615 1.00 95.88 86 CYS A C 1
ATOM 709 O O . CYS A 1 86 ? -5.147 -3.620 2.423 1.00 95.88 86 CYS A O 1
ATOM 711 N N . ALA A 1 87 ? -5.724 -5.061 4.057 1.00 96.19 87 ALA A N 1
ATOM 712 C CA . ALA A 1 87 ? -5.907 -6.243 3.217 1.00 96.19 87 ALA A CA 1
ATOM 713 C C . ALA A 1 87 ? -6.834 -6.021 2.008 1.00 96.19 87 ALA A C 1
ATOM 715 O O . ALA A 1 87 ? -6.567 -6.568 0.946 1.00 96.19 87 ALA A O 1
ATOM 716 N N . GLU A 1 88 ? -7.863 -5.176 2.125 1.00 94.75 88 GLU A N 1
ATOM 717 C CA . GLU A 1 88 ? -8.830 -4.909 1.044 1.00 94.75 88 GLU A CA 1
ATOM 718 C C . GLU A 1 88 ? -8.218 -4.302 -0.225 1.00 94.75 88 GLU A C 1
ATOM 720 O O . GLU A 1 88 ? -8.844 -4.325 -1.281 1.00 94.75 88 GLU A O 1
ATOM 725 N N . HIS A 1 89 ? -6.999 -3.763 -0.150 1.00 95.19 89 HIS A N 1
ATOM 726 C CA . HIS A 1 89 ? -6.315 -3.209 -1.318 1.00 95.19 89 HIS A CA 1
ATOM 727 C C . HIS A 1 89 ? -5.574 -4.263 -2.161 1.00 95.19 89 HIS A C 1
ATOM 729 O O . HIS A 1 89 ? -5.005 -3.920 -3.201 1.00 95.19 89 HIS A O 1
ATOM 735 N N . PHE A 1 90 ? -5.602 -5.529 -1.734 1.00 95.00 90 PHE A N 1
ATOM 736 C CA . PHE A 1 90 ? -5.034 -6.687 -2.423 1.00 95.00 90 PHE A CA 1
ATOM 737 C C . PHE A 1 90 ? -6.154 -7.662 -2.801 1.00 95.00 90 PHE A C 1
ATOM 739 O O . PHE A 1 90 ? -7.060 -7.912 -2.010 1.00 95.00 90 PHE A O 1
ATOM 746 N N . VAL A 1 91 ? -6.078 -8.250 -3.992 1.00 92.31 91 VAL A N 1
ATOM 747 C CA . VAL A 1 91 ? -7.067 -9.190 -4.534 1.00 92.31 91 VAL A CA 1
ATOM 748 C C . VAL A 1 91 ? -7.181 -10.446 -3.669 1.00 92.31 91 VAL A C 1
ATOM 750 O O . VAL A 1 91 ? -8.294 -10.868 -3.367 1.00 92.31 91 VAL A O 1
ATOM 753 N N . SER A 1 92 ? -6.062 -11.021 -3.214 1.00 92.69 92 SER A N 1
ATOM 754 C CA . SER A 1 92 ? -6.076 -12.152 -2.267 1.00 92.69 92 SER A CA 1
ATOM 755 C C . SER A 1 92 ? -6.167 -11.738 -0.794 1.00 92.69 92 SER A C 1
ATOM 757 O O . SER A 1 92 ? -6.167 -12.594 0.093 1.00 92.69 92 SER A O 1
ATOM 759 N N . GLY A 1 93 ? -6.217 -10.435 -0.502 1.00 94.31 93 GLY A N 1
ATOM 760 C CA . GLY A 1 93 ? -6.167 -9.912 0.862 1.00 94.31 93 GLY A CA 1
ATOM 761 C C . GLY A 1 93 ? -4.759 -9.828 1.464 1.00 94.31 93 GLY A C 1
ATOM 762 O O . GLY A 1 93 ? -4.624 -9.465 2.632 1.00 94.31 93 GLY A O 1
ATOM 763 N N . ALA A 1 94 ? -3.704 -10.160 0.713 1.00 96.38 94 ALA A N 1
ATOM 764 C CA . ALA A 1 94 ? -2.321 -10.081 1.176 1.00 96.38 94 ALA A CA 1
ATOM 765 C C . ALA A 1 94 ? -1.354 -9.742 0.033 1.00 96.38 94 ALA A C 1
ATOM 767 O O . ALA A 1 94 ? -1.584 -10.168 -1.092 1.00 96.38 94 ALA A O 1
ATOM 768 N N . PRO A 1 95 ? -0.239 -9.042 0.305 1.00 96.56 95 PRO A N 1
ATOM 769 C CA . PRO A 1 95 ? 0.760 -8.767 -0.710 1.00 96.56 95 PRO A CA 1
ATOM 770 C C . PRO A 1 95 ? 1.598 -10.000 -1.060 1.00 96.56 95 PRO A C 1
ATOM 772 O O . PRO A 1 95 ? 2.082 -10.719 -0.180 1.00 96.56 95 PRO A O 1
ATOM 775 N N . SER A 1 96 ? 1.847 -10.188 -2.352 1.00 96.62 96 SER A N 1
ATOM 776 C CA . SER A 1 96 ? 2.729 -11.228 -2.885 1.00 96.62 96 SER A CA 1
ATOM 777 C C . SER A 1 96 ? 4.171 -10.731 -3.006 1.00 96.62 96 SER A C 1
ATOM 779 O O . SER A 1 96 ? 4.424 -9.538 -3.143 1.00 96.62 96 SER A O 1
ATOM 781 N N . ARG A 1 97 ? 5.150 -11.642 -2.981 1.00 94.06 97 ARG A N 1
ATOM 782 C CA . ARG A 1 97 ? 6.569 -11.317 -3.245 1.00 94.06 97 ARG A CA 1
ATOM 783 C C . ARG A 1 97 ? 6.954 -11.468 -4.715 1.00 94.06 97 ARG A C 1
ATOM 785 O O . ARG A 1 97 ? 8.033 -11.032 -5.104 1.00 94.06 97 ARG A O 1
ATOM 792 N N . ALA A 1 98 ? 6.111 -12.106 -5.523 1.00 94.81 98 ALA A N 1
ATOM 793 C CA . ALA A 1 98 ? 6.408 -12.370 -6.923 1.00 94.81 98 ALA A CA 1
ATOM 794 C C . ALA A 1 98 ? 6.085 -11.128 -7.782 1.00 94.81 98 ALA A C 1
ATOM 796 O O . ALA A 1 98 ? 4.936 -10.702 -7.796 1.00 94.81 98 ALA A O 1
ATOM 797 N N . PRO A 1 99 ? 7.040 -10.552 -8.540 1.00 93.56 99 PRO A N 1
ATOM 798 C CA . PRO A 1 99 ? 6.818 -9.306 -9.290 1.00 93.56 99 PRO A CA 1
ATOM 799 C C . PRO A 1 99 ? 5.732 -9.341 -10.371 1.00 93.56 99 PRO A C 1
ATOM 801 O O . PRO A 1 99 ? 5.272 -8.277 -10.790 1.00 93.56 99 PRO A O 1
ATOM 804 N N . ALA A 1 100 ? 5.384 -10.540 -10.849 1.00 93.25 100 ALA A N 1
ATOM 805 C CA . ALA A 1 100 ? 4.350 -10.784 -11.855 1.00 93.25 100 ALA A CA 1
ATOM 806 C C . ALA A 1 100 ? 2.958 -11.029 -11.245 1.00 93.25 100 ALA A C 1
ATOM 808 O O . ALA A 1 100 ? 1.985 -11.182 -11.979 1.00 93.25 100 ALA A O 1
ATOM 809 N N . ASP A 1 101 ? 2.869 -11.101 -9.919 1.00 94.75 101 ASP A N 1
ATOM 810 C CA . ASP A 1 101 ? 1.623 -11.319 -9.201 1.00 94.75 101 ASP A CA 1
ATOM 811 C C . ASP A 1 101 ? 0.800 -10.026 -9.142 1.00 94.75 101 ASP A C 1
ATOM 813 O O . ASP A 1 101 ? 1.343 -8.930 -8.969 1.00 94.75 101 ASP A O 1
ATOM 817 N N . VAL A 1 102 ? -0.518 -10.162 -9.259 1.00 93.06 102 VAL A N 1
ATOM 818 C CA . VAL A 1 102 ? -1.479 -9.061 -9.120 1.00 93.06 102 VAL A CA 1
ATOM 819 C C . VAL A 1 102 ? -1.405 -8.411 -7.736 1.00 93.06 102 VAL A C 1
ATOM 821 O O . VAL A 1 102 ? -1.590 -7.201 -7.618 1.00 93.06 102 VAL A O 1
ATOM 824 N N . ASP A 1 103 ? -1.051 -9.185 -6.711 1.00 95.56 103 ASP A N 1
ATOM 825 C CA . ASP A 1 103 ? -0.913 -8.719 -5.334 1.00 95.56 103 ASP A CA 1
ATOM 826 C C . ASP A 1 103 ? 0.497 -8.234 -4.993 1.00 95.56 103 ASP A C 1
ATOM 828 O O . ASP A 1 103 ? 0.800 -7.922 -3.840 1.00 95.56 103 ASP A O 1
ATOM 832 N N . TYR A 1 104 ? 1.396 -8.135 -5.973 1.00 96.44 104 TYR A N 1
ATOM 833 C CA . TYR A 1 104 ? 2.718 -7.558 -5.738 1.00 96.44 104 TYR A CA 1
ATOM 834 C C . TYR A 1 104 ? 2.640 -6.091 -5.281 1.00 96.44 104 TYR A C 1
ATOM 836 O O . TYR A 1 104 ? 3.514 -5.618 -4.551 1.00 96.44 104 TYR A O 1
ATOM 844 N N . ALA A 1 105 ? 1.588 -5.370 -5.671 1.00 96.31 105 ALA A N 1
ATOM 845 C CA . ALA A 1 105 ? 1.279 -4.017 -5.225 1.00 96.31 105 ALA A CA 1
ATOM 846 C C . ALA A 1 105 ? -0.232 -3.855 -5.004 1.00 96.31 105 ALA A C 1
ATOM 848 O O . ALA A 1 105 ? -1.008 -4.570 -5.635 1.00 96.31 105 ALA A O 1
ATOM 849 N N . PRO A 1 106 ? -0.666 -2.924 -4.132 1.00 95.44 106 PRO A N 1
ATOM 850 C CA . PRO A 1 106 ? -2.085 -2.653 -3.965 1.00 95.44 106 PRO A CA 1
ATOM 851 C C . PRO A 1 106 ? -2.688 -2.178 -5.287 1.00 95.44 106 PRO A C 1
ATOM 853 O O . PRO A 1 106 ? -2.171 -1.255 -5.921 1.00 95.44 106 PRO A O 1
ATOM 856 N N . SER A 1 107 ? -3.773 -2.823 -5.695 1.00 92.31 107 SER A N 1
ATOM 857 C CA . SER A 1 107 ? -4.414 -2.621 -6.998 1.00 92.31 107 SER A CA 1
ATOM 858 C C . SER A 1 107 ? -5.899 -2.279 -6.885 1.00 92.31 107 SER A C 1
ATOM 860 O O . SER A 1 107 ? -6.484 -1.753 -7.832 1.00 92.31 107 SER A O 1
ATOM 862 N N . ILE A 1 108 ? -6.505 -2.517 -5.719 1.00 91.00 108 ILE A N 1
ATOM 863 C CA . ILE A 1 108 ? -7.889 -2.146 -5.435 1.00 91.00 108 ILE A CA 1
ATOM 864 C C . ILE A 1 108 ? -7.879 -0.784 -4.750 1.00 91.00 108 ILE A C 1
ATOM 866 O O . ILE A 1 108 ? -7.359 -0.636 -3.646 1.00 91.00 108 ILE A O 1
ATOM 870 N N . PHE A 1 109 ? -8.466 0.221 -5.391 1.00 87.00 109 PHE A N 1
ATOM 871 C CA . PHE A 1 109 ? -8.591 1.562 -4.827 1.00 87.00 109 PHE A CA 1
ATOM 872 C C . PHE A 1 109 ? -9.998 1.767 -4.258 1.00 87.00 109 PHE A C 1
ATOM 874 O O . PHE A 1 109 ? -10.969 1.299 -4.861 1.00 87.00 109 PHE A O 1
ATOM 881 N N . PRO A 1 110 ? -10.133 2.448 -3.106 1.00 77.19 110 PRO A N 1
ATOM 882 C CA . PRO A 1 110 ? -11.444 2.750 -2.554 1.00 77.19 110 PRO A CA 1
ATOM 883 C C . PRO A 1 110 ? -12.205 3.619 -3.559 1.00 77.19 110 PRO A C 1
ATOM 885 O O . PRO A 1 110 ? -11.676 4.612 -4.057 1.00 77.19 110 PRO A O 1
ATOM 888 N N . LYS A 1 111 ? -13.431 3.211 -3.900 1.00 65.00 111 LYS A N 1
ATOM 889 C CA . LYS A 1 111 ? -14.305 4.011 -4.760 1.00 65.00 111 LYS A CA 1
ATOM 890 C C . LYS A 1 111 ? -14.742 5.240 -3.975 1.00 65.00 111 LYS A C 1
ATOM 892 O O . LYS A 1 111 ? -15.208 5.098 -2.846 1.00 65.00 111 LYS A O 1
ATOM 897 N N . ASP A 1 112 ? -14.631 6.415 -4.586 1.00 55.62 112 ASP A N 1
ATOM 898 C CA . ASP A 1 112 ? -15.216 7.637 -4.042 1.00 55.62 112 ASP A CA 1
ATOM 899 C C . ASP A 1 112 ? -16.694 7.368 -3.725 1.00 55.62 112 ASP A C 1
ATOM 901 O O . ASP A 1 112 ? -17.480 7.016 -4.609 1.00 55.62 112 ASP A O 1
ATOM 905 N N . SER A 1 113 ? -17.091 7.507 -2.461 1.00 47.12 113 SER A N 1
ATOM 906 C CA . SER A 1 113 ? -18.464 7.243 -2.009 1.00 47.12 113 SER A CA 1
ATOM 907 C C . SER A 1 113 ? -19.477 8.302 -2.469 1.00 47.12 113 SER A C 1
ATOM 909 O O . SER A 1 113 ? -20.630 8.287 -2.045 1.00 47.12 113 SER A O 1
ATOM 911 N N . SER A 1 114 ? -19.098 9.201 -3.380 1.00 44.69 114 SER A N 1
ATOM 912 C CA . SER A 1 114 ? -19.960 10.243 -3.933 1.00 44.69 114 SER A CA 1
ATOM 913 C C . SER A 1 114 ? -20.093 10.131 -5.454 1.00 44.69 114 SER A C 1
ATOM 915 O O . SER A 1 114 ? -19.536 10.924 -6.195 1.00 44.69 114 SER A O 1
ATOM 917 N N . ALA A 1 115 ? -20.865 9.149 -5.927 1.00 46.66 115 ALA A N 1
ATOM 918 C CA . ALA A 1 115 ? -21.711 9.215 -7.134 1.00 46.66 115 ALA A CA 1
ATOM 919 C C . ALA A 1 115 ? -21.185 9.876 -8.447 1.00 46.66 115 ALA A C 1
ATOM 921 O O . ALA A 1 115 ? -22.003 10.204 -9.304 1.00 46.66 115 ALA A O 1
ATOM 922 N N . LEU A 1 116 ? -19.877 10.068 -8.668 1.00 44.91 116 LEU A N 1
ATOM 923 C CA . LEU A 1 116 ? -19.342 10.799 -9.831 1.00 44.91 116 LEU A CA 1
ATOM 924 C C . LEU A 1 116 ? -18.029 10.246 -10.406 1.00 44.91 116 LEU A C 1
ATOM 926 O O . LEU A 1 116 ? -17.450 10.876 -11.290 1.00 44.91 116 LEU A O 1
ATOM 930 N N . CYS A 1 117 ? -17.572 9.054 -10.020 1.00 42.25 117 CYS A N 1
ATOM 931 C CA . CYS A 1 117 ? -16.503 8.404 -10.779 1.00 42.25 117 CYS A CA 1
ATOM 932 C C . CYS A 1 117 ? -17.107 7.587 -11.932 1.00 42.25 117 CYS A C 1
ATOM 934 O O . CYS A 1 117 ? -17.331 6.385 -11.823 1.00 42.25 117 CYS A O 1
ATOM 936 N N . LYS A 1 118 ? -17.387 8.260 -13.058 1.00 43.34 118 LYS A N 1
ATOM 937 C CA . LYS A 1 118 ? -17.740 7.631 -14.350 1.00 43.34 118 LYS A CA 1
ATOM 938 C C . LYS A 1 118 ? -16.537 6.962 -15.036 1.00 43.34 118 LYS A C 1
ATOM 940 O O . LYS A 1 118 ? -16.573 6.743 -16.246 1.00 43.34 118 LYS A O 1
ATOM 945 N N . TYR A 1 119 ? -15.450 6.705 -14.312 1.00 45.34 119 TYR A N 1
ATOM 946 C CA . TYR A 1 119 ? -14.200 6.251 -14.901 1.00 45.34 119 TYR A CA 1
ATOM 947 C C . TYR A 1 119 ? -13.818 4.865 -14.388 1.00 45.34 119 TYR A C 1
ATOM 949 O O . TYR A 1 119 ? -13.717 4.635 -13.184 1.00 45.34 119 TYR A O 1
ATOM 957 N N . ALA A 1 120 ? -13.574 3.948 -15.320 1.00 49.47 120 ALA A N 1
ATOM 958 C CA . ALA A 1 120 ? -12.928 2.681 -15.025 1.00 49.47 120 ALA A CA 1
ATOM 959 C C . ALA A 1 120 ? -11.410 2.901 -14.981 1.00 49.47 120 ALA A C 1
ATOM 961 O O . ALA A 1 120 ? -10.830 3.530 -15.872 1.00 49.47 120 ALA A O 1
ATOM 962 N N . ILE A 1 121 ? -10.759 2.372 -13.945 1.00 55.34 121 ILE A N 1
ATOM 963 C CA . ILE A 1 121 ? -9.300 2.293 -13.899 1.00 55.34 121 ILE A CA 1
ATOM 964 C C . ILE A 1 121 ? -8.891 1.078 -14.733 1.00 55.34 121 ILE A C 1
ATOM 966 O O . ILE A 1 121 ? -9.158 -0.059 -14.349 1.00 55.34 121 ILE A O 1
ATOM 970 N N . LEU A 1 122 ? -8.274 1.322 -15.891 1.00 49.41 122 LEU A N 1
ATOM 971 C CA . LEU A 1 122 ? -7.777 0.275 -16.782 1.00 49.41 122 LEU A CA 1
ATOM 972 C C . LEU A 1 122 ? -6.254 0.176 -16.655 1.00 49.41 122 LEU A C 1
ATOM 974 O O . LEU A 1 122 ? -5.532 1.164 -16.821 1.00 49.41 122 LEU A O 1
ATOM 978 N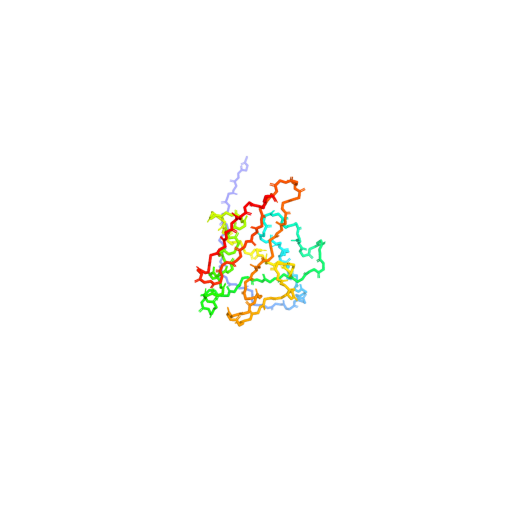 N . PHE A 1 123 ? -5.768 -1.032 -16.366 1.00 45.75 123 PHE A N 1
ATOM 979 C CA . PHE A 1 123 ? -4.344 -1.352 -16.341 1.00 45.75 123 PHE A CA 1
ATOM 980 C C . PHE A 1 123 ? -3.885 -1.783 -17.739 1.00 45.75 123 PHE A C 1
ATOM 982 O O . PHE A 1 123 ? -4.358 -2.790 -18.266 1.00 45.75 123 PHE A O 1
ATOM 989 N N . ASN A 1 124 ? -2.962 -1.032 -18.345 1.00 48.97 124 ASN A N 1
ATOM 990 C CA . ASN A 1 124 ? -2.337 -1.418 -19.608 1.00 48.97 124 ASN A CA 1
ATOM 991 C C . ASN A 1 124 ? -1.046 -2.204 -19.332 1.00 48.97 124 ASN A C 1
ATOM 993 O O . ASN A 1 124 ? -0.023 -1.626 -18.957 1.00 48.97 124 ASN A O 1
ATOM 997 N N . SER A 1 125 ? -1.093 -3.518 -19.560 1.00 41.25 125 SER A N 1
ATOM 998 C CA . SER A 1 125 ? 0.029 -4.440 -19.344 1.00 41.25 125 SER A CA 1
ATOM 999 C C . SER A 1 125 ? 1.210 -4.225 -20.297 1.00 41.25 125 SER A C 1
ATOM 1001 O O . SER A 1 125 ? 2.336 -4.564 -19.942 1.00 41.25 125 SER A O 1
ATOM 1003 N N . HIS A 1 126 ? 0.997 -3.628 -21.474 1.00 46.06 126 HIS A N 1
ATOM 1004 C CA . HIS A 1 126 ? 2.071 -3.341 -22.432 1.00 46.06 126 HIS A CA 1
ATOM 1005 C C . HIS A 1 126 ? 2.894 -2.112 -22.047 1.00 46.06 126 HIS A C 1
ATOM 1007 O O . HIS A 1 126 ? 4.089 -2.057 -22.325 1.00 46.06 126 HIS A O 1
ATOM 1013 N N . THR A 1 127 ? 2.267 -1.120 -21.415 1.00 57.94 127 THR A N 1
ATOM 1014 C CA . THR A 1 127 ? 2.927 0.146 -21.067 1.00 57.94 127 THR A CA 1
ATOM 1015 C C . THR A 1 127 ? 3.162 0.312 -19.567 1.00 57.94 127 THR A C 1
ATOM 1017 O O . THR A 1 127 ? 3.706 1.338 -19.168 1.00 57.94 127 THR A O 1
ATOM 1020 N N . ASN A 1 128 ? 2.732 -0.648 -18.733 1.00 52.81 128 ASN A N 1
ATOM 1021 C CA . ASN A 1 128 ? 2.710 -0.549 -17.264 1.00 52.81 128 ASN A CA 1
ATOM 1022 C C . ASN A 1 128 ? 2.096 0.768 -16.756 1.00 52.81 128 ASN A C 1
ATOM 1024 O O . ASN A 1 128 ? 2.489 1.296 -15.718 1.00 52.81 128 ASN A O 1
ATOM 1028 N N . ASN A 1 129 ? 1.136 1.315 -17.501 1.00 41.03 129 ASN A N 1
ATOM 1029 C CA . ASN A 1 129 ? 0.473 2.557 -17.138 1.00 41.03 129 ASN A CA 1
ATOM 1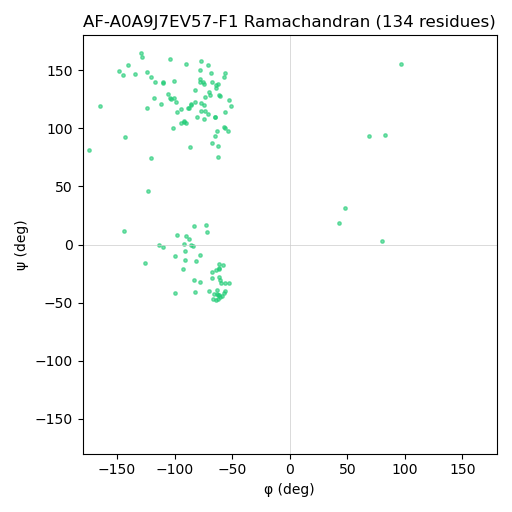030 C C . ASN A 1 129 ? -0.962 2.271 -16.722 1.00 41.03 129 ASN A C 1
ATOM 1032 O O . ASN A 1 129 ? -1.668 1.465 -17.334 1.00 41.03 129 ASN A O 1
ATOM 1036 N N . VAL A 1 130 ? -1.378 2.985 -15.685 1.00 48.62 130 VAL A N 1
ATOM 1037 C CA . VAL A 1 130 ? -2.747 3.011 -15.193 1.00 48.62 130 VAL A CA 1
ATOM 1038 C C . VAL A 1 130 ? -3.399 4.265 -15.755 1.00 48.62 130 VAL A C 1
ATOM 1040 O O . VAL A 1 130 ? -2.899 5.370 -15.536 1.00 48.62 130 VAL A O 1
ATOM 1043 N N . TYR A 1 131 ? -4.498 4.101 -16.486 1.00 51.47 131 TYR A N 1
ATOM 1044 C CA . TYR A 1 131 ? -5.225 5.224 -17.067 1.00 51.47 131 TYR A CA 1
ATOM 1045 C C . TYR A 1 131 ? -6.662 5.255 -16.558 1.00 51.47 131 TYR A C 1
ATOM 1047 O O . TYR A 1 131 ? -7.305 4.224 -16.359 1.00 51.47 131 TYR A O 1
ATOM 1055 N N . CYS A 1 132 ? -7.154 6.474 -16.370 1.00 40.56 132 CYS A N 1
ATOM 1056 C CA . CYS A 1 132 ? -8.531 6.762 -16.013 1.00 40.56 132 CYS A CA 1
ATOM 1057 C C . CYS A 1 132 ? -9.319 6.936 -17.320 1.00 40.56 132 CYS A C 1
ATOM 1059 O O . CYS A 1 132 ? -9.135 7.939 -18.011 1.00 40.56 132 CYS A O 1
ATOM 1061 N N . ALA A 1 133 ? -10.126 5.944 -17.709 1.00 44.19 133 ALA A N 1
ATOM 1062 C CA . ALA A 1 133 ? -10.911 5.987 -18.944 1.00 44.19 133 ALA A CA 1
ATOM 1063 C C . ALA A 1 133 ? -12.388 6.226 -18.626 1.00 44.19 133 ALA A C 1
ATOM 1065 O O . ALA A 1 133 ? -12.964 5.556 -17.770 1.00 44.19 133 ALA A O 1
ATOM 1066 N N . GLN A 1 134 ? -12.987 7.206 -19.299 1.00 38.38 134 GLN A N 1
ATOM 1067 C CA . GLN A 1 134 ? -14.384 7.591 -19.115 1.00 38.38 134 GLN A CA 1
ATOM 1068 C C . GLN A 1 134 ? -15.259 6.506 -19.753 1.00 38.38 134 GLN A C 1
ATOM 1070 O O . GLN A 1 134 ? -15.183 6.288 -20.960 1.00 38.38 134 GLN A O 1
ATOM 1075 N N . THR A 1 135 ? -16.044 5.783 -18.956 1.00 48.84 135 THR A N 1
ATOM 1076 C CA . THR A 1 135 ? -17.039 4.835 -19.480 1.00 48.84 135 THR A CA 1
ATOM 1077 C C . THR A 1 135 ? -18.256 5.621 -19.968 1.00 48.84 135 THR A C 1
ATOM 1079 O O . THR A 1 135 ? -18.818 6.408 -19.201 1.00 48.84 135 THR A O 1
ATOM 1082 N N . LEU A 1 136 ? -18.588 5.454 -21.254 1.00 44.50 136 LEU A N 1
ATOM 1083 C CA . LEU A 1 136 ? -19.753 6.047 -21.925 1.00 44.50 136 LEU A CA 1
ATOM 1084 C C . LEU A 1 136 ? -21.064 5.426 -21.436 1.00 44.50 136 LEU A C 1
ATOM 1086 O O . LEU A 1 136 ? -21.082 4.190 -21.237 1.00 44.50 136 LEU A O 1
#

Sequence (136 aa):
MKITQTLKNFNKKRVRQLRLSEESETTQQEQSCCFVFCTNTQTNSDLKFYKFPDGKKDGDQATKWLMAIQTANGRWWRQRPQSAVCAEHFVSGAPSRAPADVDYAPSIFPKDSSALCKYAILFNSHTNNVYCAQTL

Mean predicted aligned error: 14.65 Å

Foldseek 3Di:
DDDDDDDDDDDDDDDDDDDDPPPPPPVVPKAAELQPPDGDIPVPDPWDWADADDCVPLVVLNVQQLVQRCVRPNPPDDDDPRYTHTLQQAPNSAADSDPPDSRSYRDDHDPDPDDPLQWDFDQDPVVRDTDTHRND

Radius of gyration: 23.13 Å; Cα contacts (8 Å, |Δi|>4): 165; chains: 1; bounding box: 47×50×71 Å

pLDDT: mean 73.59, std 22.56, range [33.28, 96.62]

Nearest PDB structures (foldseek):
  2d8r-assembly1_A  TM=5.933E-01  e=1.270E-02  Homo sapiens

Solvent-accessible surface area (backbone atoms only — not comparable to full-atom values): 8892 Å² total; per-residue (Å²): 133,89,82,88,86,80,85,78,84,82,78,83,86,87,83,84,84,80,93,66,90,72,76,75,78,69,78,73,72,71,42,33,35,64,50,83,79,42,86,53,29,62,88,80,40,96,61,56,70,42,69,75,54,53,59,89,82,36,40,70,46,28,49,48,36,51,51,41,49,25,69,76,61,35,81,84,62,75,90,51,98,49,43,19,45,44,19,81,24,20,90,83,44,49,77,43,89,49,87,87,43,78,21,32,31,59,72,51,73,70,72,75,92,67,95,69,80,57,48,50,82,45,77,38,83,91,74,77,44,79,44,83,42,75,62,130

Organism: Spodoptera litura (NCBI:txid69820)

InterPro domains:
  IPR006612 THAP-type zinc finger [PF05485] (33-91)
  IPR006612 THAP-type zinc finger [PS50950] (29-109)
  IPR006612 THAP-type zinc finger [SM00980] (31-115)